Protein AF-A0A235BWR7-F1 (afdb_monomer_lite)

Organism: NCBI:txid1973747

Foldseek 3Di:
DDDDDDDPPPDPPPCPPDDDDDQLADQDPPPPQKDKDQPQPFPFEWDWDQPPGPDPGIDIDGDDTDPPDDSPMDTGHHDDDDDPPDDDD

pLDDT: mean 85.01, std 16.52, range [44.5, 97.94]

Radius of gyration: 17.71 Å; chains: 1; bounding box: 49×37×51 Å

Structure (mmCIF, N/CA/C/O backbone):
data_AF-A0A235BWR7-F1
#
_entry.id   AF-A0A235BWR7-F1
#
loop_
_atom_site.group_PDB
_atom_site.id
_atom_site.type_symbol
_atom_site.label_atom_id
_atom_site.label_alt_id
_atom_site.label_comp_id
_atom_site.label_asym_id
_atom_site.label_entity_id
_atom_site.label_seq_id
_atom_site.pdbx_PDB_ins_code
_atom_site.Cartn_x
_atom_site.Cartn_y
_atom_site.Cartn_z
_atom_site.occupancy
_atom_site.B_iso_or_equiv
_atom_site.auth_seq_id
_atom_site.auth_comp_id
_atom_site.auth_asym_id
_atom_site.auth_atom_id
_atom_site.pdbx_PDB_model_num
ATOM 1 N N . MET A 1 1 ? 25.883 -23.998 29.995 1.00 45.88 1 MET A N 1
ATOM 2 C CA . MET A 1 1 ? 25.244 -23.345 28.831 1.00 45.88 1 MET A CA 1
ATOM 3 C C . MET A 1 1 ? 23.857 -22.905 29.266 1.00 45.88 1 MET A C 1
ATOM 5 O O . MET A 1 1 ? 23.030 -23.762 29.546 1.00 45.88 1 MET A O 1
ATOM 9 N N . ASN A 1 2 ? 23.634 -21.602 29.442 1.00 45.34 2 ASN A N 1
ATOM 10 C CA . ASN A 1 2 ? 22.349 -21.095 29.924 1.00 45.34 2 ASN A CA 1
ATOM 11 C C . ASN A 1 2 ? 21.304 -21.233 28.812 1.00 45.34 2 ASN A C 1
ATOM 13 O O . ASN A 1 2 ? 21.474 -20.685 27.726 1.00 45.34 2 ASN A O 1
ATOM 17 N N . SER A 1 3 ? 20.248 -22.000 29.082 1.00 56.62 3 SER A N 1
ATOM 18 C CA . SER A 1 3 ? 19.105 -22.158 28.184 1.00 56.62 3 SER A CA 1
ATOM 19 C C . SER A 1 3 ? 18.320 -20.847 28.162 1.00 56.62 3 SER A C 1
ATOM 21 O O . SER A 1 3 ? 17.640 -20.500 29.127 1.00 56.62 3 SER A O 1
ATOM 23 N N . MET A 1 4 ? 18.462 -20.090 27.075 1.00 56.31 4 MET A N 1
ATOM 24 C CA . MET A 1 4 ? 17.678 -18.889 26.822 1.00 56.31 4 MET A CA 1
ATOM 25 C C . MET A 1 4 ? 16.291 -19.335 26.352 1.00 56.31 4 MET A C 1
ATOM 27 O O . MET A 1 4 ? 16.136 -19.876 25.258 1.00 56.31 4 MET A O 1
ATOM 31 N N . ARG A 1 5 ? 15.287 -19.192 27.218 1.00 67.69 5 ARG A N 1
ATOM 32 C CA . ARG A 1 5 ? 13.897 -19.494 26.873 1.00 67.69 5 ARG A CA 1
ATOM 33 C C . ARG A 1 5 ? 13.287 -18.265 26.213 1.00 67.69 5 ARG A C 1
ATOM 35 O O . ARG A 1 5 ? 13.095 -17.248 26.870 1.00 67.69 5 ARG A O 1
ATOM 42 N N . PHE A 1 6 ? 12.986 -18.369 24.924 1.00 56.09 6 PHE A N 1
ATOM 43 C CA . PHE A 1 6 ? 12.176 -17.383 24.222 1.00 56.09 6 PHE A CA 1
ATOM 44 C C . PHE A 1 6 ? 10.732 -17.515 24.708 1.00 56.09 6 PHE A C 1
ATOM 46 O O . PHE A 1 6 ? 10.074 -18.523 24.458 1.00 56.09 6 PHE A O 1
ATOM 53 N N . VAL A 1 7 ? 10.251 -16.514 25.441 1.00 57.25 7 VAL A N 1
ATOM 54 C CA . VAL A 1 7 ? 8.827 -16.376 25.748 1.00 57.25 7 VAL A CA 1
ATOM 55 C C . VAL A 1 7 ? 8.223 -15.550 24.619 1.00 57.25 7 VAL A C 1
ATOM 57 O O . VAL A 1 7 ? 8.435 -14.343 24.550 1.00 57.25 7 VAL A O 1
ATOM 60 N N . ALA A 1 8 ? 7.506 -16.203 23.706 1.00 56.97 8 ALA A N 1
ATOM 61 C CA . ALA A 1 8 ? 6.672 -15.503 22.741 1.00 56.97 8 ALA A CA 1
ATOM 62 C C . ALA A 1 8 ? 5.468 -14.928 23.496 1.00 56.97 8 ALA A C 1
ATOM 64 O O . ALA A 1 8 ? 4.563 -15.661 23.896 1.00 56.97 8 ALA A O 1
ATOM 65 N N . VAL A 1 9 ? 5.476 -13.619 23.738 1.00 55.66 9 VAL A N 1
ATOM 66 C CA . VAL A 1 9 ? 4.291 -12.910 24.224 1.00 55.66 9 VAL A CA 1
ATOM 67 C C . VAL A 1 9 ? 3.344 -12.778 23.035 1.00 55.66 9 VAL A C 1
ATOM 69 O O . VAL A 1 9 ? 3.450 -11.849 22.240 1.00 55.66 9 VAL A O 1
ATOM 72 N N . VAL A 1 10 ? 2.447 -13.750 22.872 1.00 59.12 10 VAL A N 1
ATOM 73 C CA . VAL A 1 10 ? 1.342 -13.645 21.916 1.00 59.12 10 VAL A CA 1
ATOM 74 C C . VAL A 1 10 ? 0.271 -12.778 22.570 1.00 59.12 10 VAL A C 1
ATOM 76 O O . VAL A 1 10 ? -0.531 -13.253 23.373 1.00 59.12 10 VAL A O 1
ATOM 79 N N . LEU A 1 11 ? 0.294 -11.480 22.270 1.00 53.53 11 LEU A N 1
ATOM 80 C CA . LEU A 1 11 ? -0.783 -10.563 22.633 1.00 53.53 11 LEU A CA 1
ATOM 81 C C 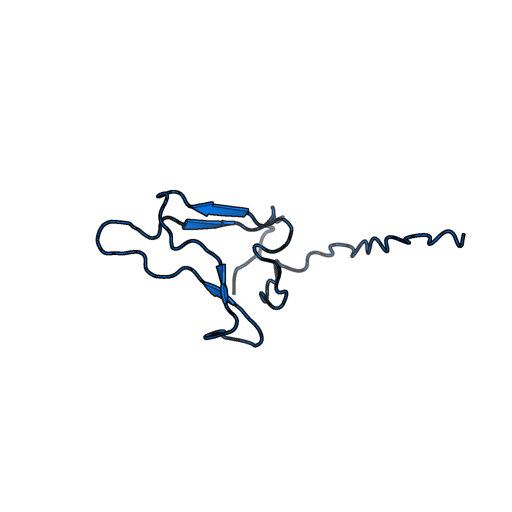. LEU A 1 11 ? -2.025 -10.920 21.806 1.00 53.53 11 LEU A C 1
ATOM 83 O O . LEU A 1 11 ? -2.143 -10.535 20.646 1.00 53.53 11 LEU A O 1
ATOM 87 N N . PHE A 1 12 ? -2.964 -11.651 22.407 1.00 47.22 12 PHE A N 1
ATOM 88 C CA . PHE A 1 12 ? -4.340 -11.700 21.919 1.00 47.22 12 PHE A CA 1
ATOM 89 C C . PHE A 1 12 ? -5.011 -10.378 22.294 1.00 47.22 12 PHE A C 1
ATOM 91 O O . PHE A 1 12 ? -5.571 -10.238 23.380 1.00 47.22 12 PHE A O 1
ATOM 98 N N . VAL A 1 13 ? -4.914 -9.384 21.413 1.00 53.59 13 VAL A N 1
ATOM 99 C CA . VAL A 1 13 ? -5.766 -8.198 21.506 1.00 53.59 13 VAL A CA 1
ATOM 100 C C . VAL A 1 13 ? -7.168 -8.646 21.082 1.00 53.59 13 VAL A C 1
ATOM 102 O O . VAL A 1 13 ? -7.325 -9.101 19.946 1.00 53.59 13 VAL A O 1
ATOM 105 N N . PRO A 1 14 ? -8.187 -8.603 21.960 1.00 44.50 14 PRO A N 1
ATOM 106 C CA . PRO A 1 14 ? -9.542 -8.912 21.542 1.00 44.50 14 PRO A CA 1
ATOM 107 C C . PRO A 1 14 ? -9.951 -7.861 20.511 1.00 44.50 14 PRO A C 1
ATOM 109 O O . PRO A 1 14 ? -9.996 -6.671 20.822 1.00 44.50 14 PRO A O 1
ATOM 112 N N . VAL A 1 15 ? -10.231 -8.302 19.282 1.00 53.50 15 VAL A N 1
ATOM 113 C CA . VAL A 1 15 ? -10.858 -7.471 18.248 1.00 53.50 15 VAL A CA 1
ATOM 114 C C . VAL A 1 15 ? -12.300 -7.222 18.689 1.00 53.50 15 VAL A C 1
ATOM 116 O O . VAL A 1 15 ? -13.247 -7.867 18.250 1.00 53.50 15 VAL A O 1
ATOM 119 N N . LEU A 1 16 ? -12.470 -6.306 19.638 1.00 47.06 16 LEU A N 1
ATOM 120 C CA . LEU A 1 16 ? -13.652 -5.460 19.664 1.00 47.06 16 LEU A CA 1
ATOM 121 C C . LEU A 1 16 ? -13.614 -4.698 18.340 1.00 47.06 16 LEU A C 1
ATOM 123 O O . LEU A 1 16 ? -12.524 -4.290 17.954 1.00 47.06 16 LEU A O 1
ATOM 127 N N . GLY A 1 17 ? -14.742 -4.583 17.634 1.00 52.66 17 GLY A N 1
ATOM 128 C CA . GLY A 1 17 ? -14.856 -3.957 16.310 1.00 52.66 17 GLY A CA 1
ATOM 129 C C . GLY A 1 17 ? -14.344 -2.515 16.271 1.00 52.66 17 GLY A C 1
ATOM 130 O O . GLY A 1 17 ? -15.114 -1.563 16.258 1.00 52.66 17 GLY A O 1
ATOM 131 N N . LEU A 1 18 ? -13.030 -2.372 16.284 1.00 60.66 18 LEU A N 1
ATOM 132 C CA . LEU A 1 18 ? -12.271 -1.175 16.023 1.00 60.66 18 LEU A CA 1
ATOM 133 C C . LEU A 1 18 ? -11.973 -1.261 14.533 1.00 60.66 18 LEU A C 1
ATOM 135 O O . LEU A 1 18 ? -11.475 -2.286 14.061 1.00 60.66 18 LEU A O 1
ATOM 139 N N . GLY A 1 19 ? -12.383 -0.238 13.788 1.00 73.12 19 GLY A N 1
ATOM 140 C CA . GLY A 1 19 ? -12.171 -0.17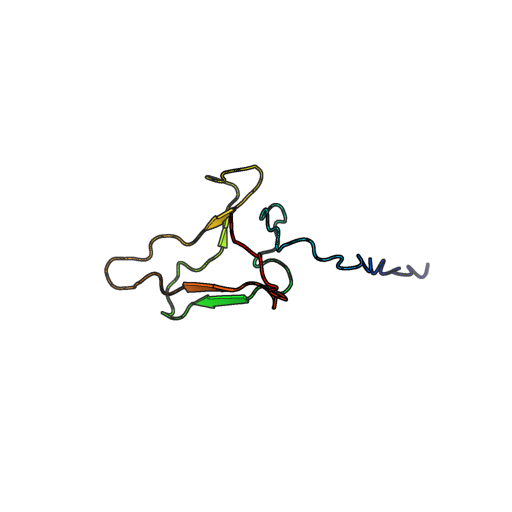9 12.348 1.00 73.12 19 GLY A CA 1
ATOM 141 C C . GLY A 1 19 ? -10.711 -0.435 11.966 1.00 73.12 19 GLY A C 1
ATOM 142 O O . GLY A 1 19 ? -9.801 -0.382 12.793 1.00 73.12 19 GLY A O 1
ATOM 143 N N . LEU A 1 20 ? -10.480 -0.723 10.688 1.00 86.56 20 LEU A N 1
ATOM 144 C CA . LEU A 1 20 ? -9.124 -0.871 10.176 1.00 86.56 20 LEU A CA 1
ATOM 145 C C . LEU A 1 20 ? -8.393 0.478 10.262 1.00 86.56 20 LEU A C 1
ATOM 147 O O . LEU A 1 20 ? -8.627 1.366 9.446 1.00 86.56 20 LEU A O 1
ATOM 151 N N . GLU A 1 21 ? -7.489 0.612 11.229 1.00 89.94 21 GLU A N 1
ATOM 152 C CA . GLU A 1 21 ? -6.597 1.761 11.361 1.00 89.94 21 GLU A CA 1
ATOM 153 C C . GLU A 1 21 ? -5.178 1.355 10.953 1.00 89.94 21 GLU A C 1
ATOM 155 O O . GLU A 1 21 ? -4.603 0.411 11.494 1.00 89.94 21 GLU A O 1
ATOM 160 N N . GLN A 1 22 ? -4.600 2.072 9.989 1.00 92.38 22 GLN A N 1
ATOM 161 C CA . GLN A 1 22 ? -3.252 1.805 9.499 1.00 92.38 22 GLN A CA 1
ATOM 162 C C . GLN A 1 22 ? -2.485 3.117 9.321 1.00 92.38 22 GLN A C 1
ATOM 164 O O . GLN A 1 22 ? -2.684 3.846 8.353 1.00 92.38 22 GLN A O 1
ATOM 169 N N . SER A 1 23 ? -1.571 3.398 10.252 1.00 93.50 23 SER A N 1
ATOM 170 C CA . SER A 1 23 ? -0.750 4.618 10.256 1.00 93.50 23 SER A CA 1
ATOM 171 C C . SER A 1 23 ? 0.521 4.522 9.404 1.00 93.50 23 SER A C 1
ATOM 173 O O . SER A 1 23 ? 1.133 5.536 9.093 1.00 93.50 23 SER A O 1
ATOM 175 N N . PHE A 1 24 ? 0.951 3.300 9.064 1.00 97.06 24 PHE A N 1
ATOM 176 C CA . PHE A 1 24 ? 2.239 3.004 8.410 1.00 97.06 24 PHE A CA 1
ATOM 177 C C . PHE A 1 24 ? 3.467 3.465 9.215 1.00 97.06 24 PHE A C 1
ATOM 179 O O . PHE A 1 24 ? 4.530 3.743 8.658 1.00 97.06 24 PHE A O 1
ATOM 186 N N . SER A 1 25 ? 3.347 3.511 10.546 1.00 95.75 25 SER A N 1
ATOM 187 C CA . SER A 1 25 ? 4.452 3.898 11.426 1.00 95.75 25 SER A CA 1
ATOM 188 C C . SER A 1 25 ? 5.563 2.844 11.510 1.00 95.75 25 SER A C 1
ATOM 190 O O . SER A 1 25 ? 6.730 3.231 11.537 1.00 95.75 25 SER A O 1
ATOM 192 N N . ASP A 1 26 ? 5.229 1.549 11.492 1.00 94.81 26 ASP A N 1
ATOM 193 C CA . ASP A 1 26 ? 6.198 0.436 11.479 1.00 94.81 26 ASP A CA 1
ATOM 194 C C . ASP A 1 26 ? 7.008 0.423 10.174 1.00 94.81 26 ASP A C 1
ATOM 196 O O . ASP A 1 26 ? 6.478 0.786 9.128 1.00 94.81 26 ASP A O 1
ATOM 200 N N . THR A 1 27 ? 8.280 0.025 10.225 1.00 96.44 27 THR A N 1
ATOM 201 C CA . THR A 1 27 ? 9.165 -0.095 9.060 1.00 96.44 27 THR A CA 1
ATOM 202 C C . THR A 1 27 ? 8.870 -1.321 8.193 1.00 96.44 27 THR A C 1
ATOM 204 O O . THR A 1 27 ? 9.277 -1.327 7.030 1.00 96.44 27 THR A O 1
ATOM 207 N N . VAL A 1 28 ? 8.164 -2.333 8.709 1.00 97.31 28 VAL A N 1
ATOM 208 C CA . VAL A 1 28 ? 7.741 -3.507 7.928 1.00 97.31 28 VAL A CA 1
ATOM 209 C C . VAL A 1 28 ? 6.636 -3.123 6.939 1.00 97.31 28 VAL A C 1
ATOM 211 O O . VAL A 1 28 ? 5.628 -2.522 7.314 1.00 97.31 28 VAL A O 1
ATOM 214 N N . PHE A 1 29 ? 6.814 -3.495 5.668 1.00 96.62 29 PHE A N 1
ATOM 215 C CA . PHE A 1 29 ? 5.839 -3.253 4.608 1.00 96.62 29 PHE A CA 1
ATOM 216 C C . PHE A 1 29 ? 5.749 -4.453 3.642 1.00 96.62 29 PHE A C 1
ATOM 218 O O . PHE A 1 29 ? 6.794 -4.974 3.250 1.00 96.62 29 PHE A O 1
ATOM 225 N N . PRO A 1 30 ? 4.540 -4.873 3.225 1.00 97.38 30 PRO A N 1
ATOM 226 C CA . PRO A 1 30 ? 3.253 -4.359 3.687 1.00 97.38 30 PRO A CA 1
ATOM 227 C C . PRO A 1 30 ? 3.001 -4.715 5.167 1.00 97.38 30 PRO A C 1
ATOM 229 O O . PRO A 1 30 ? 3.680 -5.592 5.710 1.00 97.38 30 PRO A O 1
ATOM 232 N N . PRO A 1 31 ? 2.078 -4.022 5.856 1.00 96.94 31 PRO A N 1
ATOM 233 C CA . PRO A 1 31 ? 1.745 -4.372 7.232 1.00 96.94 31 PRO A CA 1
ATOM 234 C C . PRO A 1 31 ? 1.272 -5.828 7.327 1.00 96.94 31 PRO A C 1
ATOM 236 O O . PRO A 1 31 ? 0.755 -6.393 6.363 1.00 96.94 31 PRO A O 1
ATOM 239 N N . LEU A 1 32 ? 1.443 -6.457 8.489 1.00 93.44 32 LEU A N 1
ATOM 240 C CA . LEU A 1 32 ? 1.110 -7.871 8.658 1.00 93.44 32 LEU A CA 1
ATOM 241 C C . LEU A 1 32 ? -0.339 -8.170 8.220 1.00 93.44 32 LEU A C 1
ATOM 243 O O . LEU A 1 32 ? -1.281 -7.515 8.661 1.00 93.44 32 LEU A O 1
ATOM 247 N N . GLY A 1 33 ? -0.506 -9.174 7.355 1.00 94.31 33 GLY A N 1
ATOM 248 C CA . GLY A 1 33 ? -1.806 -9.593 6.815 1.00 94.31 33 GLY A CA 1
ATOM 249 C C . GLY A 1 33 ? -2.288 -8.806 5.591 1.00 94.31 33 GLY A C 1
ATOM 250 O O . GLY A 1 33 ? -3.275 -9.207 4.978 1.00 94.31 33 GLY A O 1
ATOM 251 N N . TRP A 1 34 ? -1.610 -7.721 5.215 1.00 97.44 34 TRP A N 1
ATOM 252 C CA . TRP A 1 34 ? -1.854 -7.013 3.959 1.00 97.44 34 TRP A CA 1
ATOM 253 C C . TRP A 1 34 ? -1.130 -7.704 2.800 1.00 97.44 34 TRP A C 1
ATOM 255 O O . TRP A 1 34 ? -0.137 -8.406 2.993 1.00 97.44 34 TRP A O 1
ATOM 265 N N . THR A 1 35 ? -1.617 -7.484 1.581 1.00 97.75 35 THR A N 1
ATOM 266 C CA . THR A 1 35 ? -1.035 -8.040 0.351 1.00 97.75 35 THR A CA 1
ATOM 267 C C . THR A 1 35 ? -0.716 -6.924 -0.636 1.00 97.75 35 THR A C 1
ATOM 269 O O . THR A 1 35 ? -1.545 -6.044 -0.857 1.00 97.75 35 THR A O 1
ATOM 272 N N . THR A 1 36 ? 0.461 -6.974 -1.258 1.00 96.88 36 THR A N 1
ATOM 273 C CA . THR A 1 36 ? 0.793 -6.149 -2.425 1.00 96.88 36 THR A CA 1
ATOM 274 C C . THR A 1 36 ? 0.693 -6.9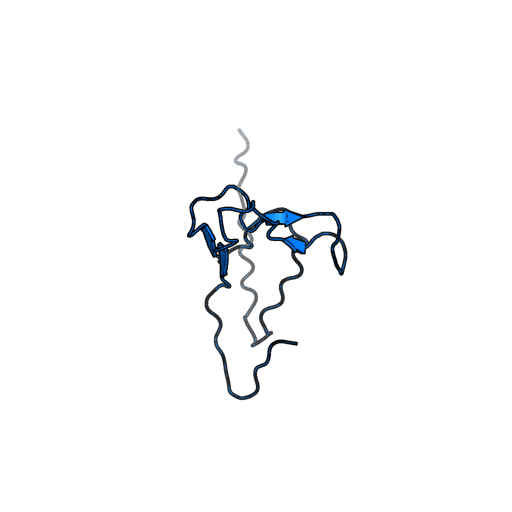74 -3.702 1.00 96.88 36 THR A C 1
ATOM 276 O O . THR A 1 36 ? 1.041 -8.155 -3.720 1.00 96.88 36 THR A O 1
ATOM 279 N N . VAL A 1 37 ? 0.205 -6.358 -4.778 1.00 96.56 37 VAL A N 1
ATOM 280 C CA . VAL A 1 37 ? 0.168 -6.965 -6.114 1.00 96.56 37 VAL A CA 1
ATOM 281 C C . VAL A 1 37 ? 0.733 -5.971 -7.113 1.00 96.56 37 VAL A C 1
ATOM 283 O O . VAL A 1 37 ? 0.158 -4.902 -7.285 1.00 96.56 37 VAL A O 1
ATOM 286 N N . ASN A 1 38 ? 1.815 -6.357 -7.780 1.00 94.50 38 ASN A N 1
ATOM 287 C CA . ASN A 1 38 ? 2.371 -5.664 -8.937 1.00 94.50 38 ASN A CA 1
ATOM 288 C C . ASN A 1 38 ? 1.819 -6.342 -10.200 1.00 94.50 38 ASN A C 1
ATOM 290 O O . ASN A 1 38 ? 2.309 -7.397 -10.613 1.00 94.50 38 ASN A O 1
ATOM 294 N N . ALA A 1 39 ? 0.707 -5.827 -10.735 1.00 94.12 39 ALA A N 1
ATOM 295 C CA . ALA A 1 39 ? -0.054 -6.532 -11.772 1.00 94.12 39 ALA A CA 1
ATOM 296 C C . ALA A 1 39 ? 0.397 -6.199 -13.201 1.00 94.12 39 ALA A C 1
ATOM 298 O O . ALA A 1 39 ? -0.005 -6.886 -14.142 1.00 94.12 39 ALA A O 1
ATOM 299 N N . ASP A 1 40 ? 1.225 -5.174 -13.384 1.00 91.75 40 ASP A N 1
ATOM 300 C CA . ASP A 1 40 ? 1.817 -4.809 -14.676 1.00 91.75 40 ASP A CA 1
ATOM 301 C C . ASP A 1 40 ? 3.301 -5.177 -14.801 1.00 91.75 40 ASP A C 1
ATOM 303 O O . ASP A 1 40 ? 3.879 -4.997 -15.874 1.00 91.75 40 ASP A O 1
ATOM 307 N N . SER A 1 41 ? 3.890 -5.770 -13.756 1.00 89.38 41 SER A N 1
ATOM 308 C CA . SER A 1 41 ? 5.311 -6.135 -13.693 1.00 89.38 41 SER A CA 1
ATOM 309 C C . SER A 1 41 ? 6.257 -4.933 -13.834 1.00 89.38 41 SER A C 1
ATOM 311 O O . SER A 1 41 ? 7.388 -5.089 -14.308 1.00 89.38 41 SER A O 1
ATOM 313 N N . GLY A 1 42 ? 5.801 -3.741 -13.442 1.00 91.19 42 GLY A N 1
ATOM 314 C CA . GLY A 1 42 ? 6.605 -2.529 -13.336 1.00 91.19 42 GLY A CA 1
ATOM 315 C C . GLY A 1 42 ? 7.589 -2.550 -12.159 1.00 91.19 42 GLY A C 1
ATOM 316 O O . GLY A 1 42 ? 7.751 -3.558 -11.468 1.00 91.19 42 GLY A O 1
ATOM 317 N N . ILE A 1 43 ? 8.297 -1.437 -11.940 1.00 90.56 43 ILE A N 1
ATOM 318 C CA . ILE A 1 43 ? 9.286 -1.285 -10.848 1.00 90.56 43 ILE A CA 1
ATOM 319 C C . ILE A 1 43 ? 8.801 -0.374 -9.709 1.00 90.56 43 ILE A C 1
ATOM 321 O O . ILE A 1 43 ? 9.483 -0.215 -8.694 1.00 90.56 43 ILE A O 1
ATOM 325 N N . ARG A 1 44 ? 7.666 0.292 -9.889 1.00 93.38 44 ARG A N 1
ATOM 326 C CA . ARG A 1 44 ? 7.007 1.191 -8.945 1.00 93.38 44 ARG A CA 1
ATOM 327 C C . ARG A 1 44 ? 5.789 0.494 -8.374 1.00 93.38 44 ARG A C 1
ATOM 329 O O . ARG A 1 44 ? 4.659 0.762 -8.741 1.00 93.38 44 ARG A O 1
ATOM 336 N N . GLU A 1 45 ? 6.049 -0.331 -7.382 1.00 94.62 45 GLU A N 1
ATOM 337 C CA . GLU A 1 45 ? 5.010 -0.951 -6.575 1.00 94.62 45 GLU A CA 1
ATOM 338 C C . GLU A 1 45 ? 4.754 -0.170 -5.277 1.00 94.62 45 GLU A C 1
ATOM 340 O O . GLU A 1 45 ? 5.498 0.751 -4.899 1.00 94.62 45 GLU A O 1
ATOM 345 N N . TRP A 1 46 ? 3.679 -0.550 -4.581 1.00 97.44 46 TRP A N 1
ATOM 346 C CA . TRP A 1 46 ? 3.368 -0.022 -3.257 1.00 97.44 46 TRP A CA 1
ATOM 347 C C . TRP A 1 46 ? 4.522 -0.275 -2.290 1.00 97.44 46 TRP A C 1
ATOM 349 O O . TRP A 1 46 ? 4.987 -1.401 -2.125 1.00 97.44 46 TRP A O 1
ATOM 359 N N . GLN A 1 47 ? 4.939 0.782 -1.604 1.00 96.69 47 GLN A N 1
ATOM 360 C CA . GLN A 1 47 ? 6.017 0.752 -0.626 1.00 96.69 47 GLN A CA 1
ATOM 361 C C . GLN A 1 47 ? 5.724 1.691 0.542 1.00 96.69 47 GLN A C 1
ATOM 363 O O . GLN A 1 47 ? 4.864 2.573 0.463 1.00 96.69 47 GLN A O 1
ATOM 368 N N . ARG A 1 48 ? 6.497 1.541 1.618 1.00 97.94 48 ARG A N 1
ATOM 369 C CA . ARG A 1 48 ? 6.526 2.516 2.706 1.00 97.94 48 ARG A CA 1
ATOM 370 C C . ARG A 1 48 ? 7.540 3.615 2.413 1.00 97.94 48 ARG A C 1
ATOM 372 O O . ARG A 1 48 ? 8.707 3.320 2.170 1.00 97.94 48 ARG A O 1
ATOM 379 N N . LEU A 1 49 ? 7.132 4.870 2.573 1.00 97.88 49 LEU A N 1
ATOM 380 C CA . LEU A 1 49 ? 8.050 6.008 2.655 1.00 97.88 49 LEU A CA 1
ATOM 381 C C . LEU A 1 49 ? 8.091 6.593 4.067 1.00 97.88 49 LEU A C 1
ATOM 383 O O . LEU A 1 49 ? 7.148 6.466 4.844 1.00 97.88 49 LEU A O 1
ATOM 387 N N . ASN A 1 50 ? 9.204 7.249 4.390 1.00 97.62 50 ASN A N 1
ATOM 388 C CA . ASN A 1 50 ? 9.406 8.057 5.599 1.00 97.62 50 ASN A CA 1
ATOM 389 C C . ASN A 1 50 ? 9.502 9.562 5.278 1.00 97.62 50 ASN A C 1
ATOM 391 O O . ASN A 1 50 ? 10.031 10.337 6.070 1.00 97.62 50 ASN A O 1
ATOM 395 N N . ILE A 1 51 ? 9.018 9.963 4.102 1.00 96.62 51 ILE A N 1
ATOM 396 C CA . ILE A 1 51 ? 8.963 11.342 3.614 1.00 96.62 51 ILE A CA 1
ATOM 397 C C . ILE A 1 51 ? 7.610 11.574 2.943 1.00 96.62 51 ILE A C 1
ATOM 399 O O . ILE A 1 51 ? 7.010 10.634 2.426 1.00 96.62 51 ILE A O 1
ATOM 403 N N . GLY A 1 52 ? 7.125 12.819 2.946 1.00 95.00 52 GLY A N 1
ATOM 404 C CA . GLY A 1 52 ? 5.846 13.167 2.311 1.00 95.00 52 GLY A CA 1
ATOM 405 C C . GLY A 1 52 ? 4.614 12.543 2.979 1.00 95.00 52 GLY A C 1
ATOM 406 O O . GLY A 1 52 ? 3.549 12.486 2.368 1.00 95.00 52 GLY A O 1
ATOM 407 N N . TYR A 1 53 ? 4.744 12.058 4.215 1.00 97.25 53 TYR A N 1
ATOM 408 C CA . TYR A 1 53 ? 3.627 11.537 4.996 1.00 97.25 53 TYR A CA 1
ATOM 409 C C . TYR A 1 53 ? 2.693 12.667 5.456 1.00 97.25 53 TYR A C 1
ATOM 411 O O . TYR A 1 53 ? 3.107 13.814 5.631 1.00 97.25 53 TYR A O 1
ATOM 419 N N . ARG A 1 54 ? 1.421 12.333 5.703 1.00 94.88 54 ARG A N 1
ATOM 420 C CA . ARG A 1 54 ? 0.465 13.246 6.355 1.00 94.88 54 ARG A CA 1
ATOM 421 C C . ARG A 1 54 ? 0.725 13.364 7.859 1.00 94.88 54 ARG A C 1
ATOM 423 O O . ARG A 1 54 ? 0.568 14.439 8.427 1.00 94.88 54 ARG A O 1
ATOM 430 N N . THR A 1 55 ? 1.117 12.260 8.486 1.00 94.31 55 THR A N 1
ATOM 431 C CA . THR A 1 55 ? 1.426 12.161 9.914 1.00 94.31 55 THR A CA 1
ATOM 432 C C . THR A 1 55 ? 2.700 11.340 10.065 1.00 94.31 55 THR A C 1
ATOM 434 O O . THR A 1 55 ? 2.863 10.338 9.372 1.00 94.31 55 THR A O 1
ATOM 437 N N . GLU A 1 56 ? 3.622 11.784 10.922 1.00 95.31 56 GLU A N 1
ATOM 438 C CA . GLU A 1 56 ? 4.875 11.062 11.169 1.00 95.31 56 GLU A CA 1
ATOM 439 C C . GLU A 1 56 ? 4.599 9.623 11.654 1.00 95.31 56 GLU A C 1
ATOM 441 O O . GLU A 1 56 ? 3.591 9.389 12.327 1.00 95.31 56 GLU A O 1
ATOM 446 N N . PRO A 1 57 ? 5.485 8.641 11.395 1.00 96.94 57 PRO A N 1
ATOM 447 C CA . PRO A 1 57 ? 6.772 8.728 10.701 1.00 96.94 57 PRO A CA 1
ATOM 448 C C . PRO A 1 57 ? 6.766 8.136 9.277 1.00 96.94 57 PRO A C 1
ATOM 450 O O . PRO A 1 57 ? 7.840 7.896 8.715 1.00 96.94 57 PRO A O 1
ATOM 453 N N . GLY A 1 58 ? 5.607 7.804 8.703 1.00 97.50 58 GLY A N 1
ATOM 454 C CA . GLY A 1 58 ? 5.565 7.120 7.413 1.00 97.50 58 GLY A CA 1
ATOM 455 C C . GLY A 1 58 ? 4.205 7.098 6.731 1.00 97.50 58 GLY A C 1
ATOM 456 O O . GLY A 1 58 ? 3.192 7.489 7.299 1.00 97.50 58 GLY A O 1
ATOM 457 N N . CYS A 1 59 ? 4.205 6.666 5.473 1.00 97.94 59 CYS A N 1
ATOM 458 C CA . CYS A 1 59 ? 3.008 6.503 4.654 1.00 97.94 59 CYS A CA 1
ATOM 459 C C . CYS A 1 59 ? 3.184 5.362 3.644 1.00 97.94 59 CYS A C 1
ATOM 461 O O . CYS A 1 59 ? 4.310 4.971 3.324 1.00 97.94 59 CYS A O 1
ATOM 463 N N . ALA A 1 60 ? 2.068 4.848 3.126 1.00 97.69 60 ALA A N 1
ATOM 464 C CA . ALA A 1 60 ? 2.066 4.036 1.917 1.00 97.69 60 ALA A CA 1
ATOM 465 C C . ALA A 1 60 ? 2.123 4.939 0.681 1.00 97.69 60 ALA A C 1
ATOM 467 O O . ALA A 1 60 ? 1.445 5.966 0.614 1.00 97.69 60 ALA A O 1
ATOM 468 N N . TYR A 1 61 ? 2.917 4.539 -0.302 1.00 96.81 61 TYR A N 1
ATOM 469 C CA . TYR A 1 61 ? 3.138 5.292 -1.526 1.00 96.81 61 TYR A CA 1
ATOM 470 C C . TYR A 1 61 ? 3.274 4.338 -2.709 1.00 96.81 61 TYR A C 1
ATOM 472 O O . TYR A 1 61 ? 3.969 3.328 -2.615 1.00 96.81 61 TYR A O 1
ATOM 480 N N . CYS A 1 62 ? 2.652 4.696 -3.829 1.00 95.25 62 CYS A N 1
ATOM 481 C CA . CYS A 1 62 ? 2.928 4.109 -5.132 1.00 95.25 62 CYS A CA 1
ATOM 482 C C . CYS A 1 62 ? 3.334 5.245 -6.073 1.00 95.25 62 CYS A C 1
ATOM 484 O O . CYS A 1 62 ? 2.613 6.235 -6.221 1.00 95.25 62 CYS A O 1
ATOM 486 N N . GLY A 1 63 ? 4.545 5.149 -6.614 1.00 93.38 63 GLY A N 1
ATOM 487 C CA . GLY A 1 63 ? 5.135 6.211 -7.417 1.00 93.38 63 GLY A CA 1
ATOM 488 C C . GLY A 1 63 ? 4.783 6.081 -8.882 1.00 93.38 63 GLY A C 1
ATOM 489 O O . GLY A 1 63 ? 4.543 4.985 -9.360 1.00 93.38 63 GLY A O 1
ATOM 490 N N . TRP A 1 64 ? 4.821 7.195 -9.608 1.00 92.88 64 TRP A N 1
ATOM 491 C CA . TRP A 1 64 ? 4.628 7.157 -11.053 1.00 92.88 64 TRP A CA 1
ATOM 492 C C . TRP A 1 64 ? 5.679 6.266 -11.733 1.00 92.88 64 TRP A C 1
ATOM 494 O O . TRP A 1 64 ? 6.881 6.458 -11.521 1.00 92.88 64 TRP A O 1
ATOM 504 N N . GLU A 1 65 ? 5.207 5.319 -12.545 1.00 90.44 65 GLU A N 1
ATOM 505 C CA . GLU A 1 65 ? 6.010 4.412 -13.376 1.00 90.44 65 GLU A CA 1
ATOM 506 C C . GLU A 1 65 ? 6.791 5.145 -14.475 1.00 90.44 65 GLU A C 1
ATOM 508 O O . GLU A 1 65 ? 7.914 5.619 -14.275 1.00 90.44 65 GLU A O 1
ATOM 513 N N . ASN A 1 66 ? 6.204 5.178 -15.671 1.00 89.50 66 ASN A N 1
ATOM 514 C CA . ASN A 1 66 ? 6.720 5.767 -16.891 1.00 89.50 66 ASN A CA 1
ATOM 515 C C . ASN A 1 66 ? 5.558 5.967 -17.886 1.00 89.50 66 ASN A C 1
ATOM 517 O O . ASN A 1 66 ? 4.399 5.711 -17.574 1.00 89.50 66 ASN A O 1
ATOM 521 N N . ALA A 1 67 ? 5.850 6.434 -19.101 1.00 90.75 67 ALA A N 1
ATOM 522 C CA . ALA A 1 67 ? 4.819 6.728 -20.101 1.00 90.75 67 ALA A CA 1
ATOM 523 C C . ALA A 1 67 ? 4.138 5.486 -20.721 1.00 90.75 67 ALA A C 1
ATOM 525 O O . ALA A 1 67 ? 3.118 5.630 -21.393 1.00 90.75 67 ALA A O 1
ATOM 526 N N . PHE A 1 68 ? 4.700 4.290 -20.536 1.00 89.75 68 PHE A N 1
ATOM 527 C CA . PHE A 1 68 ? 4.277 3.049 -21.195 1.00 89.75 68 PHE A CA 1
ATOM 528 C C . PHE A 1 68 ? 3.655 2.026 -20.242 1.00 89.75 68 PHE A C 1
ATOM 530 O O . PHE A 1 68 ? 2.950 1.127 -20.701 1.00 89.75 68 PHE A O 1
ATOM 537 N N . LEU A 1 69 ? 3.892 2.161 -18.937 1.00 89.75 69 LEU A N 1
ATOM 538 C CA . LEU A 1 69 ? 3.271 1.336 -17.907 1.00 89.75 69 LEU A CA 1
ATOM 539 C C . LEU A 1 69 ? 2.265 2.168 -17.118 1.00 89.75 69 LEU A C 1
ATOM 541 O O . LEU A 1 69 ? 2.472 3.350 -16.847 1.00 89.75 69 LEU A O 1
ATOM 545 N N . ARG A 1 70 ? 1.142 1.535 -16.782 1.00 85.81 70 ARG A N 1
ATOM 546 C CA . ARG A 1 70 ? 0.213 2.089 -15.792 1.00 85.81 70 ARG A CA 1
ATOM 547 C C . ARG A 1 70 ? 0.822 1.852 -14.409 1.00 85.81 70 ARG A C 1
ATOM 549 O O . ARG A 1 70 ? 1.780 1.117 -14.307 1.00 85.81 70 ARG A O 1
ATOM 556 N N . ASN A 1 71 ? 0.283 2.485 -13.375 1.00 88.94 71 ASN A N 1
ATOM 557 C CA . ASN A 1 71 ? 0.493 2.023 -12.004 1.00 88.94 71 ASN A CA 1
ATOM 558 C C . ASN A 1 71 ? -0.650 1.075 -11.661 1.00 88.94 71 ASN A C 1
ATOM 560 O O . ASN A 1 71 ? -1.641 1.479 -11.044 1.00 88.94 71 ASN A O 1
ATOM 564 N N . PHE A 1 72 ? -0.591 -0.142 -12.192 1.00 93.81 72 PHE A N 1
ATOM 565 C CA . PHE A 1 72 ? -1.5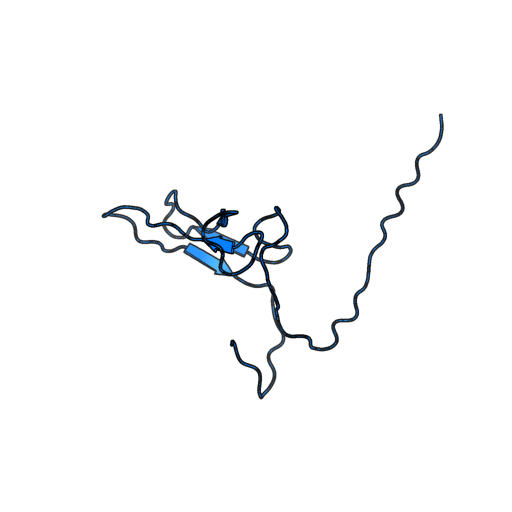96 -1.167 -11.958 1.00 93.81 72 PHE A CA 1
ATOM 566 C C . PHE A 1 72 ? -1.207 -2.023 -10.752 1.00 93.81 72 PHE A C 1
ATOM 568 O O . PHE A 1 72 ? -1.081 -3.244 -10.825 1.00 93.81 72 PHE A O 1
ATOM 575 N N . ASP A 1 73 ? -1.072 -1.345 -9.615 1.00 94.75 73 ASP A N 1
ATOM 576 C CA . ASP A 1 73 ? -0.562 -1.915 -8.377 1.00 94.75 73 ASP A CA 1
ATOM 577 C C . ASP A 1 73 ? -1.595 -1.815 -7.264 1.00 94.75 73 ASP A C 1
ATOM 579 O O . ASP A 1 73 ? -2.247 -0.784 -7.069 1.00 94.75 73 ASP A O 1
ATOM 583 N N . TRP A 1 74 ? -1.713 -2.879 -6.478 1.00 96.38 74 TRP A N 1
ATOM 584 C CA . TRP A 1 74 ? -2.701 -2.978 -5.411 1.00 96.38 74 TRP A CA 1
ATOM 585 C C . TRP A 1 74 ? -2.019 -3.111 -4.057 1.00 96.38 74 TRP A C 1
ATOM 587 O O . TRP A 1 74 ? -1.073 -3.882 -3.904 1.00 96.38 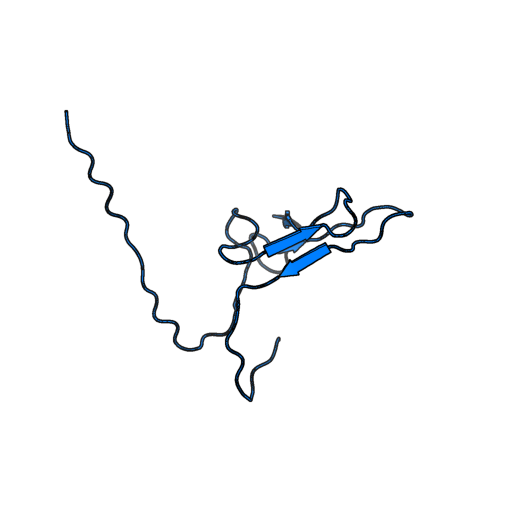74 TRP A O 1
ATOM 597 N N . LEU A 1 75 ? -2.549 -2.395 -3.069 1.00 97.62 75 LEU A N 1
ATOM 598 C CA . LEU A 1 75 ? -2.291 -2.621 -1.654 1.00 97.62 75 LEU A CA 1
ATOM 599 C C . LEU A 1 75 ? -3.619 -3.027 -1.018 1.00 97.62 75 LEU A C 1
ATOM 601 O O . LEU A 1 75 ? -4.544 -2.223 -0.912 1.00 97.62 75 LEU A O 1
ATOM 605 N N . VAL A 1 76 ? -3.722 -4.297 -0.652 1.00 97.06 76 VAL A N 1
ATOM 606 C CA . VAL A 1 76 ? -4.961 -4.935 -0.211 1.00 97.06 76 VAL A CA 1
ATOM 607 C C . VAL A 1 76 ? -4.889 -5.173 1.289 1.00 97.06 76 VAL A C 1
ATOM 609 O O . VAL A 1 76 ? -3.900 -5.702 1.799 1.00 97.06 76 VAL A O 1
ATOM 612 N N . THR A 1 77 ? -5.943 -4.771 1.991 1.00 94.94 77 THR A N 1
ATOM 613 C CA . THR A 1 77 ? -6.079 -4.942 3.438 1.00 94.94 77 THR A CA 1
ATOM 614 C C . THR A 1 77 ? -6.195 -6.426 3.806 1.00 94.94 77 THR A C 1
ATOM 616 O O . THR A 1 77 ? -6.540 -7.253 2.956 1.00 94.94 77 THR A O 1
ATOM 619 N N . PRO A 1 78 ? -6.007 -6.793 5.083 1.00 93.75 78 PRO A N 1
ATOM 620 C CA . PRO A 1 78 ? -6.504 -8.057 5.592 1.00 93.75 78 PRO A CA 1
ATOM 621 C C . PRO A 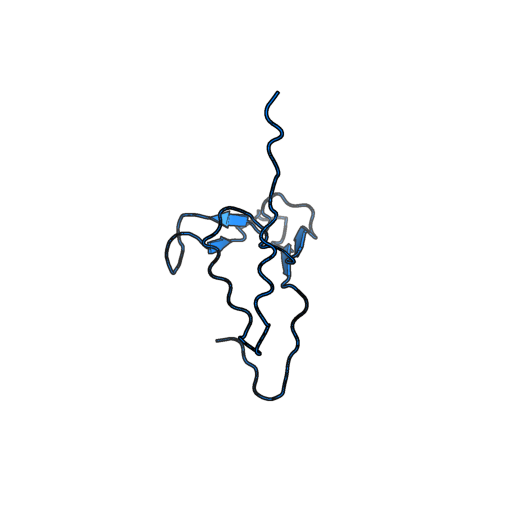1 78 ? -8.024 -8.116 5.409 1.00 93.75 78 PRO A C 1
ATOM 623 O O . PRO A 1 78 ? -8.692 -7.091 5.233 1.00 93.75 78 PRO A O 1
ATOM 626 N N . GLN A 1 79 ? -8.589 -9.317 5.490 1.00 91.00 79 GLN A N 1
ATOM 627 C CA . GLN A 1 79 ? -10.037 -9.471 5.483 1.00 91.00 79 GLN A CA 1
ATOM 628 C C . GLN A 1 79 ? -10.649 -8.741 6.688 1.00 91.00 79 GLN A C 1
ATOM 630 O O . GLN A 1 79 ? -10.354 -9.063 7.839 1.00 91.00 79 GLN A O 1
ATOM 635 N N . CYS A 1 80 ? -11.530 -7.781 6.416 1.00 84.88 80 CYS A N 1
ATOM 636 C CA . CYS A 1 80 ? -12.286 -7.055 7.430 1.00 84.88 80 CYS A CA 1
ATOM 637 C C . CYS A 1 80 ? -13.732 -7.562 7.471 1.00 84.88 80 CYS A C 1
ATOM 639 O O . CYS A 1 80 ? -14.313 -7.898 6.438 1.00 84.88 80 CYS A O 1
ATOM 641 N N . SER A 1 81 ? -14.325 -7.600 8.665 1.00 87.75 81 SER A N 1
ATOM 642 C CA . SER A 1 81 ? -15.780 -7.725 8.789 1.00 87.75 81 SER A CA 1
ATOM 643 C C . SER A 1 81 ? -16.388 -6.343 8.607 1.00 87.75 81 SER A C 1
ATOM 645 O O . SER A 1 81 ? -15.985 -5.423 9.311 1.00 87.75 81 SER A O 1
ATOM 647 N N . VAL A 1 82 ? -17.322 -6.211 7.668 1.00 85.94 82 VAL A N 1
ATOM 648 C CA . VAL A 1 82 ? -18.028 -4.955 7.393 1.00 85.94 82 VAL A CA 1
ATOM 649 C C . VAL A 1 82 ? -19.478 -5.114 7.833 1.00 85.94 82 VAL A C 1
ATOM 651 O O . VAL A 1 82 ? -20.151 -6.062 7.421 1.00 85.94 82 VAL A O 1
ATOM 654 N N . ILE A 1 83 ? -19.957 -4.203 8.671 1.00 87.50 83 ILE A N 1
ATOM 655 C CA . ILE A 1 83 ? -21.334 -4.147 9.163 1.00 87.50 83 ILE A CA 1
ATOM 656 C C . ILE A 1 83 ? -22.040 -2.877 8.673 1.00 87.50 83 ILE A C 1
ATOM 658 O O . ILE A 1 83 ? -21.433 -1.948 8.141 1.00 87.50 83 ILE A O 1
ATOM 662 N N . THR A 1 84 ? -23.367 -2.836 8.817 1.00 91.25 84 THR A N 1
ATOM 663 C CA . THR A 1 84 ? -24.149 -1.651 8.450 1.00 91.25 84 THR A CA 1
ATOM 664 C C . THR A 1 84 ? -23.699 -0.439 9.261 1.00 91.25 84 THR A C 1
ATOM 666 O O . THR A 1 84 ? -23.761 -0.458 10.487 1.00 91.25 84 THR A O 1
ATOM 669 N N . GLY A 1 85 ? -23.315 0.627 8.558 1.00 87.56 85 GLY A N 1
ATOM 670 C CA . GLY A 1 85 ? -22.837 1.875 9.154 1.00 87.56 85 GLY A CA 1
ATOM 671 C C . GLY A 1 85 ? -21.327 2.086 9.043 1.00 87.56 85 GLY A C 1
ATOM 672 O O . GLY A 1 85 ? -20.876 3.196 9.312 1.00 87.56 85 GLY A O 1
ATOM 673 N N . ASP A 1 86 ? -20.564 1.082 8.601 1.00 87.75 86 ASP A N 1
ATOM 674 C CA . ASP A 1 86 ? -19.125 1.231 8.382 1.00 87.75 86 ASP A CA 1
ATOM 675 C C . ASP A 1 86 ? -18.821 2.167 7.204 1.00 87.75 86 ASP A C 1
ATOM 677 O O . ASP A 1 86 ? -19.500 2.167 6.173 1.00 87.75 86 ASP A O 1
ATOM 681 N N . SER A 1 87 ? -17.757 2.954 7.352 1.00 88.56 87 SER A N 1
ATOM 682 C CA . SER A 1 87 ? -17.282 3.896 6.340 1.00 88.56 87 SER A CA 1
ATOM 683 C C . SER A 1 87 ? -15.763 4.007 6.359 1.00 88.56 87 SER A C 1
ATOM 685 O O . SER A 1 87 ? -15.147 3.875 7.415 1.00 88.56 87 SER A O 1
ATOM 687 N N . PHE A 1 88 ? -15.176 4.356 5.215 1.00 83.62 88 PHE A N 1
ATOM 688 C CA . PHE A 1 88 ? -13.838 4.943 5.167 1.00 83.62 88 PHE A CA 1
ATOM 689 C C . PHE A 1 88 ? -13.955 6.459 5.359 1.00 83.62 88 PHE A C 1
ATOM 691 O O . PHE A 1 88 ? -14.837 7.080 4.763 1.00 83.62 88 PHE A O 1
ATOM 698 N N . SER A 1 89 ? -13.092 7.040 6.193 1.00 74.19 89 SER A N 1
ATOM 699 C CA . SER A 1 89 ? -13.052 8.479 6.499 1.00 74.19 89 SER A CA 1
ATOM 700 C C . SER A 1 89 ? -11.769 9.132 6.016 1.00 74.19 89 SER A C 1
ATOM 702 O O . SER A 1 89 ? -10.711 8.495 6.225 1.00 74.19 89 SER A O 1
#

Secondary structure (DSSP, 8-state):
----------------S--------SSSSSPTT-EEEESS--S---EEESSS-SSTT-EEE-----SS----EEEEPPP----TT----

Sequence (89 aa):
MNSMRFVAVVLFVPVLGLGLEQSFSDTVFPPLGWTTVNADSGIREWQRLNIGYRTEPGCAYCGWENAFLRNFDWLVTPQCSVITGDSFS